Protein AF-A0A2D7DY38-F1 (afdb_monomer_lite)

Foldseek 3Di:
DDDPDDLDLVSLVVVLVVLVPDPDPVSVVVCPDPLSPDSVSSCCVPPVPPDDDDQLVNVVVVCVVQQKFFDAFDPQDVVLVVVLCVVPVDPPPRRDSVSVNVSCVVVVCRCVDDTHGDIDHD

Radius of gyration: 17.83 Å; chains: 1; bounding box: 36×28×48 Å

Sequence (122 aa):
KKKKIDVTEDNMRAFRTKILNSENKKLQSIRGLLDFSSLSNFRDLLFNYTEHTYDFIKIKELLESKKLNFIAFNEMNPNVKNSFKTHFPNENDEVKLELWDKFENIYPKTFLGMYRFWVKKN

Structure (mmCIF, N/CA/C/O backbone):
data_AF-A0A2D7DY38-F1
#
_entry.id   AF-A0A2D7DY38-F1
#
loop_
_atom_site.group_PDB
_atom_site.id
_atom_site.type_symbol
_atom_site.label_atom_id
_atom_site.label_alt_id
_atom_site.label_comp_id
_atom_site.label_asym_id
_atom_site.label_entity_id
_atom_site.label_seq_id
_atom_site.pdbx_PDB_ins_code
_atom_site.Cartn_x
_atom_site.Cartn_y
_atom_site.Cartn_z
_atom_site.occupancy
_atom_site.B_iso_or_equiv
_atom_site.auth_seq_id
_atom_site.auth_comp_id
_atom_site.auth_asym_id
_atom_site.auth_atom_id
_atom_site.pdbx_PDB_model_num
ATOM 1 N N . LYS A 1 1 ? -3.097 10.657 -25.158 1.00 34.84 1 LYS A N 1
ATOM 2 C CA . LYS A 1 1 ? -3.396 9.492 -26.034 1.00 34.84 1 LYS A CA 1
ATOM 3 C C . LYS A 1 1 ? -2.652 8.267 -25.499 1.00 34.84 1 LYS A C 1
ATOM 5 O O . LYS A 1 1 ? -1.428 8.284 -25.528 1.00 34.84 1 LYS A O 1
ATOM 10 N N . LYS A 1 2 ? -3.355 7.247 -24.979 1.00 38.19 2 LYS A N 1
ATOM 11 C CA . LYS A 1 2 ? -2.747 5.944 -24.643 1.00 38.19 2 LYS A CA 1
ATOM 12 C C . LYS A 1 2 ? -2.302 5.297 -25.960 1.00 38.19 2 LYS A C 1
ATOM 14 O O . LYS A 1 2 ? -3.149 4.998 -26.795 1.00 38.19 2 LYS A O 1
ATOM 19 N N . LYS A 1 3 ? -0.994 5.179 -26.201 1.00 48.16 3 LYS A N 1
ATOM 20 C CA . LYS A 1 3 ? -0.486 4.381 -27.324 1.00 48.16 3 LYS A CA 1
ATOM 21 C C . LYS A 1 3 ? -0.620 2.916 -26.914 1.00 48.16 3 LYS A C 1
ATOM 23 O O . LYS A 1 3 ? -0.063 2.544 -25.887 1.00 48.16 3 LYS A O 1
ATOM 28 N N . LYS A 1 4 ? -1.364 2.114 -27.681 1.00 52.12 4 LYS A N 1
ATOM 29 C CA . LYS A 1 4 ? -1.252 0.653 -27.606 1.00 52.12 4 LYS A CA 1
ATOM 30 C C . LYS A 1 4 ? 0.146 0.315 -28.112 1.00 52.12 4 LYS A C 1
ATOM 32 O O . LYS A 1 4 ? 0.435 0.518 -29.286 1.00 52.12 4 LYS A O 1
ATOM 37 N N . ILE A 1 5 ? 1.029 -0.042 -27.194 1.00 59.69 5 ILE A N 1
ATOM 38 C CA . ILE A 1 5 ? 2.339 -0.596 -27.511 1.00 59.69 5 ILE A CA 1
ATOM 39 C C . ILE A 1 5 ? 2.144 -2.102 -27.409 1.00 59.69 5 ILE A C 1
ATOM 41 O O . ILE A 1 5 ? 1.704 -2.572 -26.360 1.00 59.69 5 ILE A O 1
ATOM 45 N N . ASP A 1 6 ? 2.424 -2.839 -28.481 1.00 65.81 6 ASP A N 1
ATOM 46 C CA . ASP A 1 6 ? 2.494 -4.294 -28.386 1.00 65.81 6 ASP A CA 1
ATOM 47 C C . ASP A 1 6 ? 3.641 -4.661 -27.448 1.00 65.81 6 ASP A C 1
ATOM 49 O O . ASP A 1 6 ? 4.766 -4.176 -27.609 1.00 65.81 6 ASP A O 1
ATOM 53 N N . VAL A 1 7 ? 3.339 -5.487 -26.446 1.00 68.00 7 VAL A N 1
ATOM 54 C CA . VAL A 1 7 ? 4.257 -5.873 -25.365 1.00 68.00 7 VAL A CA 1
ATOM 55 C C . VAL A 1 7 ? 5.239 -6.936 -25.876 1.00 68.00 7 VAL A C 1
ATOM 57 O O . VAL A 1 7 ? 5.249 -8.077 -25.425 1.00 68.00 7 VAL A O 1
ATOM 60 N N . THR A 1 8 ? 6.045 -6.571 -26.873 1.00 78.00 8 THR A N 1
ATOM 61 C CA . THR A 1 8 ? 7.167 -7.371 -27.376 1.00 78.00 8 THR A CA 1
ATOM 62 C C . THR A 1 8 ? 8.459 -6.978 -26.666 1.00 78.00 8 THR A C 1
ATOM 64 O O . THR A 1 8 ? 8.594 -5.864 -26.151 1.00 78.00 8 THR A O 1
ATOM 67 N N . GLU A 1 9 ? 9.428 -7.891 -26.630 1.00 76.69 9 GLU A N 1
ATOM 68 C CA . GLU A 1 9 ? 10.724 -7.657 -25.986 1.00 76.69 9 GLU A CA 1
ATOM 69 C C . GLU A 1 9 ? 11.448 -6.421 -26.544 1.00 76.69 9 GLU A C 1
ATOM 71 O O . GLU A 1 9 ? 11.901 -5.573 -25.769 1.00 76.69 9 GLU A O 1
ATOM 76 N N . ASP A 1 10 ? 11.465 -6.250 -27.866 1.00 81.00 10 ASP A N 1
ATOM 77 C CA . ASP A 1 10 ? 12.102 -5.101 -28.518 1.00 81.00 10 ASP A CA 1
ATOM 78 C C . ASP A 1 10 ? 11.423 -3.773 -28.165 1.00 81.00 10 ASP A C 1
ATOM 80 O O . ASP A 1 10 ? 12.093 -2.784 -27.850 1.00 81.00 10 ASP A O 1
ATOM 84 N N . ASN A 1 11 ? 10.086 -3.751 -28.126 1.00 79.69 11 ASN A N 1
ATOM 85 C CA . ASN A 1 11 ? 9.328 -2.560 -27.746 1.00 79.69 11 ASN A CA 1
ATOM 86 C C . ASN A 1 11 ? 9.543 -2.195 -26.273 1.00 79.69 11 ASN A C 1
ATOM 88 O O . ASN A 1 11 ? 9.677 -1.013 -25.944 1.00 79.69 11 ASN A O 1
ATOM 92 N N . MET A 1 12 ? 9.622 -3.192 -25.385 1.00 80.31 12 MET A N 1
ATOM 93 C CA . MET A 1 12 ? 9.921 -2.979 -23.967 1.00 80.31 12 MET A CA 1
ATOM 94 C C . MET A 1 12 ? 11.336 -2.426 -23.771 1.00 80.31 12 MET A C 1
ATOM 96 O O . MET A 1 12 ? 11.513 -1.453 -23.033 1.00 80.31 12 MET A O 1
ATOM 100 N N . ARG A 1 13 ? 12.336 -2.970 -24.480 1.00 81.31 13 ARG A N 1
ATOM 101 C CA . ARG A 1 13 ? 13.720 -2.464 -24.454 1.00 81.31 13 ARG A CA 1
ATOM 102 C C . ARG A 1 13 ? 13.803 -1.027 -24.972 1.00 81.31 13 ARG A C 1
ATOM 104 O O . ARG A 1 13 ? 14.369 -0.169 -24.294 1.00 81.31 13 ARG A O 1
ATOM 111 N N . ALA A 1 14 ? 13.173 -0.726 -26.109 1.00 82.38 14 ALA A N 1
ATOM 112 C CA . ALA A 1 14 ? 13.135 0.625 -26.670 1.00 82.38 14 ALA A CA 1
ATOM 113 C C . ALA A 1 14 ? 12.445 1.630 -25.728 1.00 82.38 14 ALA A C 1
ATOM 115 O O . ALA A 1 14 ? 12.921 2.757 -25.542 1.00 82.38 14 ALA A O 1
ATOM 116 N N . PHE A 1 15 ? 11.346 1.223 -25.084 1.00 81.19 15 PHE A N 1
ATOM 117 C CA . PHE A 1 15 ? 10.638 2.058 -24.117 1.00 81.19 15 PHE A CA 1
ATOM 118 C C . PHE A 1 15 ? 11.466 2.301 -22.849 1.00 81.19 15 PHE A C 1
ATOM 120 O O . PHE A 1 15 ? 11.532 3.436 -22.372 1.00 81.19 15 PHE A O 1
ATOM 127 N N . ARG A 1 16 ? 12.171 1.279 -22.347 1.00 81.56 16 ARG A N 1
ATOM 128 C CA . ARG A 1 16 ? 13.094 1.404 -21.211 1.00 81.56 16 ARG A CA 1
ATOM 129 C C . ARG A 1 16 ? 14.223 2.394 -21.504 1.00 81.56 16 ARG A C 1
ATOM 131 O O . ARG A 1 16 ? 14.474 3.282 -20.690 1.00 81.56 16 ARG A O 1
ATOM 138 N N . THR A 1 17 ? 14.836 2.322 -22.686 1.00 82.62 17 THR A N 1
ATOM 139 C CA . THR A 1 17 ? 15.858 3.286 -23.135 1.00 82.62 17 THR A CA 1
ATOM 140 C C . THR A 1 17 ? 15.297 4.706 -23.224 1.00 82.62 17 THR A C 1
ATOM 142 O O . THR A 1 17 ? 15.936 5.669 -22.802 1.00 82.62 17 THR A O 1
ATOM 145 N N . LYS A 1 18 ? 14.054 4.858 -23.691 1.00 83.50 18 LYS A N 1
ATOM 146 C CA . LYS A 1 18 ? 13.377 6.159 -23.708 1.00 83.50 18 LYS A CA 1
ATOM 147 C C . LYS A 1 18 ? 13.139 6.715 -22.300 1.00 83.50 18 LYS A C 1
ATOM 149 O O . LYS A 1 18 ? 13.287 7.918 -22.092 1.00 83.50 18 LYS A O 1
ATOM 154 N N . ILE A 1 19 ? 12.797 5.859 -21.334 1.00 82.50 19 ILE A N 1
ATOM 155 C CA . ILE A 1 19 ? 12.674 6.250 -19.923 1.00 82.50 19 ILE A CA 1
ATOM 156 C C . ILE A 1 19 ? 14.033 6.666 -19.361 1.00 82.50 19 ILE A C 1
ATOM 158 O O . ILE A 1 19 ? 14.076 7.673 -18.659 1.00 82.50 19 ILE A O 1
ATOM 162 N N . LEU A 1 20 ? 15.122 5.959 -19.690 1.00 81.56 20 LEU A N 1
ATOM 163 C CA . LEU A 1 20 ? 16.498 6.281 -19.271 1.00 81.56 20 LEU A CA 1
ATOM 164 C C . LEU A 1 20 ? 17.007 7.626 -19.808 1.00 81.56 20 LEU A C 1
ATOM 166 O O . LEU A 1 20 ? 17.749 8.312 -19.111 1.00 81.56 20 LEU A O 1
ATOM 170 N N . ASN A 1 21 ? 16.554 8.035 -20.991 1.00 82.31 21 ASN A N 1
ATOM 171 C CA . ASN A 1 21 ? 16.967 9.293 -21.623 1.00 82.31 21 ASN A CA 1
ATOM 172 C C . ASN A 1 21 ? 15.992 10.458 -21.379 1.00 82.31 21 ASN A C 1
ATOM 174 O O . ASN A 1 21 ? 16.179 11.547 -21.908 1.00 82.31 21 ASN A O 1
ATOM 178 N N . SER A 1 22 ? 14.924 10.255 -20.602 1.00 81.56 22 SER A N 1
ATOM 179 C CA . SER A 1 22 ? 13.933 11.304 -20.340 1.00 81.56 22 SER A CA 1
ATOM 180 C C . SER A 1 22 ? 14.344 12.266 -19.216 1.00 81.56 22 SER A C 1
ATOM 182 O O . SER A 1 22 ? 14.791 11.854 -18.150 1.00 81.56 22 SER A O 1
ATOM 184 N N . GLU A 1 23 ? 14.084 13.558 -19.384 1.00 81.00 23 GLU A N 1
ATOM 185 C CA . GLU A 1 23 ? 14.220 14.549 -18.302 1.00 81.00 23 GLU A CA 1
ATOM 186 C C . GLU A 1 23 ? 12.960 14.663 -17.425 1.00 81.00 23 GLU A C 1
ATOM 188 O O . GLU A 1 23 ? 12.889 15.458 -16.489 1.00 81.00 23 GLU A O 1
ATOM 193 N N . ASN A 1 24 ? 11.931 13.857 -17.700 1.00 80.00 24 ASN A N 1
ATOM 194 C CA . ASN A 1 24 ? 10.689 13.902 -16.945 1.00 80.00 24 ASN A CA 1
ATOM 195 C C . ASN A 1 24 ? 10.888 13.331 -15.530 1.00 80.00 24 ASN A C 1
ATOM 197 O O . ASN A 1 24 ? 11.133 12.135 -15.371 1.00 80.00 24 ASN A O 1
ATOM 201 N N . LYS A 1 25 ? 10.687 14.164 -14.499 1.00 75.00 25 LYS A N 1
ATOM 202 C CA . LYS A 1 25 ? 10.828 13.784 -13.079 1.00 75.00 25 LYS A CA 1
ATOM 203 C C . LYS A 1 25 ? 10.025 12.534 -12.683 1.00 75.00 25 LYS A C 1
ATOM 205 O O . LYS A 1 25 ? 10.520 11.727 -11.903 1.00 75.00 25 LYS A O 1
ATOM 210 N N . LYS A 1 26 ? 8.826 12.328 -13.248 1.00 72.06 26 LYS A N 1
ATOM 211 C CA . LYS A 1 26 ? 8.006 11.124 -12.992 1.00 72.06 26 LYS A CA 1
ATOM 212 C C . LYS A 1 26 ? 8.613 9.865 -13.616 1.00 72.06 26 LYS A C 1
ATOM 214 O O . LYS A 1 26 ? 8.506 8.783 -13.055 1.00 72.06 26 LYS A O 1
ATOM 219 N N . LEU A 1 27 ? 9.257 9.992 -14.775 1.00 74.81 27 LEU A N 1
ATOM 220 C CA . LEU A 1 27 ? 9.954 8.873 -15.417 1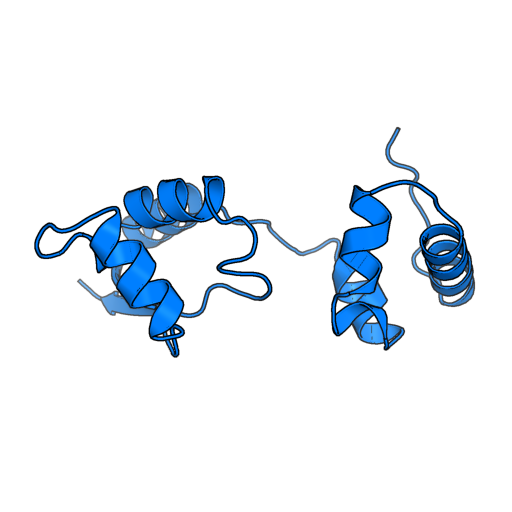.00 74.81 27 LEU A CA 1
ATOM 221 C C . LEU A 1 27 ? 11.296 8.585 -14.736 1.00 74.81 27 LEU A C 1
ATOM 223 O O . LEU A 1 27 ? 11.710 7.433 -14.664 1.00 74.81 27 LEU A O 1
ATOM 227 N N . GLN A 1 28 ? 11.946 9.608 -14.181 1.00 77.00 28 GLN A N 1
ATOM 228 C CA . GLN A 1 28 ? 13.157 9.442 -13.381 1.00 77.00 28 GLN A CA 1
ATOM 229 C C . GLN A 1 28 ? 12.891 8.692 -12.072 1.00 77.00 28 GLN A C 1
ATOM 231 O O . GLN A 1 28 ? 13.685 7.824 -11.720 1.00 77.00 28 GLN A O 1
ATOM 236 N N . SER A 1 29 ? 11.763 8.935 -11.390 1.00 71.94 29 SER A N 1
ATOM 237 C CA . SER A 1 29 ? 11.410 8.176 -10.178 1.00 71.94 29 SER A CA 1
ATOM 238 C C . SER A 1 29 ? 11.204 6.681 -10.436 1.00 71.94 29 SER A C 1
ATOM 240 O O . SER A 1 29 ? 11.501 5.876 -9.561 1.00 71.94 29 SER A O 1
ATOM 242 N N . ILE A 1 30 ? 10.765 6.302 -11.642 1.00 71.38 30 ILE A N 1
ATOM 243 C CA . ILE A 1 30 ? 10.579 4.896 -12.040 1.00 71.38 30 ILE A CA 1
ATOM 244 C C . ILE A 1 30 ? 11.927 4.173 -12.187 1.00 71.38 30 ILE A C 1
ATOM 246 O O . ILE A 1 30 ? 12.014 2.981 -11.911 1.00 71.38 30 ILE A O 1
ATOM 250 N N . ARG A 1 31 ? 13.004 4.885 -12.555 1.00 74.75 31 ARG A N 1
ATOM 251 C CA . ARG A 1 31 ? 14.351 4.292 -12.692 1.00 74.75 31 ARG A CA 1
ATOM 252 C C . ARG A 1 31 ? 14.908 3.753 -11.377 1.00 74.75 31 ARG A C 1
ATOM 254 O O . ARG A 1 31 ? 15.771 2.886 -11.406 1.00 74.75 31 ARG A O 1
ATOM 261 N N . GLY A 1 32 ? 14.458 4.300 -10.247 1.00 67.00 32 GLY A N 1
ATOM 262 C CA . GLY A 1 32 ? 14.894 3.888 -8.913 1.00 67.00 32 GLY A CA 1
ATOM 263 C C . GLY A 1 32 ? 14.160 2.663 -8.368 1.00 67.00 32 GLY A C 1
ATOM 264 O O . GLY A 1 32 ? 14.485 2.215 -7.272 1.00 67.00 32 GLY A O 1
ATOM 265 N N . LEU A 1 33 ? 13.165 2.137 -9.090 1.00 71.62 33 LEU A N 1
ATOM 266 C CA . LEU A 1 33 ? 12.434 0.942 -8.681 1.00 71.62 33 LEU A CA 1
ATOM 267 C C . LEU A 1 33 ? 13.260 -0.307 -8.995 1.00 71.62 33 LEU A C 1
ATOM 269 O O . LEU A 1 33 ? 13.834 -0.426 -10.079 1.00 71.62 33 LEU A O 1
ATOM 273 N N . LEU A 1 34 ? 13.277 -1.264 -8.066 1.00 65.44 34 LEU A N 1
ATOM 274 C CA . LEU A 1 34 ? 13.944 -2.558 -8.256 1.00 65.44 34 LEU A CA 1
ATOM 275 C C . LEU A 1 34 ? 13.412 -3.279 -9.504 1.00 65.44 34 LEU A C 1
ATOM 277 O O . LEU A 1 34 ? 14.185 -3.857 -10.271 1.00 65.44 34 LEU A O 1
ATOM 281 N N . ASP A 1 35 ? 12.114 -3.129 -9.767 1.00 66.19 35 ASP A N 1
ATOM 282 C CA . ASP A 1 35 ? 11.412 -3.716 -10.908 1.00 66.19 35 ASP A CA 1
ATOM 283 C C . ASP A 1 35 ? 11.808 -3.124 -12.263 1.00 66.19 35 ASP A C 1
ATOM 285 O O . ASP A 1 35 ? 11.498 -3.692 -13.307 1.00 66.19 35 ASP A O 1
ATOM 289 N N . PHE A 1 36 ? 12.561 -2.022 -12.286 1.00 73.56 36 PHE A N 1
ATOM 290 C CA . PHE A 1 36 ? 13.090 -1.474 -13.530 1.00 73.56 36 PHE A CA 1
ATOM 291 C C . PHE A 1 36 ? 14.253 -2.304 -14.091 1.00 73.56 36 PHE A C 1
ATOM 293 O O . PHE A 1 36 ? 14.606 -2.136 -15.255 1.00 73.56 36 PHE A O 1
ATOM 300 N N . SER A 1 37 ? 14.892 -3.158 -13.284 1.00 70.69 37 SER A N 1
ATOM 301 C CA . SER A 1 37 ? 16.166 -3.805 -13.623 1.00 70.69 37 SER A CA 1
ATOM 302 C C . SER A 1 37 ? 16.026 -5.009 -14.566 1.00 70.69 37 SER A C 1
ATOM 304 O O . SER A 1 37 ? 16.752 -5.075 -15.568 1.00 70.69 37 SER A O 1
ATOM 306 N N . SER A 1 38 ? 15.076 -5.912 -14.310 1.00 78.25 38 SER A N 1
ATOM 307 C CA . SER A 1 38 ? 14.786 -7.074 -15.158 1.00 78.25 38 SER A CA 1
ATOM 308 C C . SER A 1 38 ? 13.720 -6.750 -16.209 1.00 78.25 38 SER A C 1
ATOM 310 O O . SER A 1 38 ? 12.855 -5.900 -16.008 1.00 78.25 38 SER A O 1
ATOM 312 N N . LEU A 1 39 ? 13.770 -7.424 -17.363 1.00 73.81 39 LEU A N 1
ATOM 313 C CA . LEU A 1 39 ? 12.766 -7.220 -18.412 1.00 73.81 39 LEU A CA 1
ATOM 314 C C . LEU A 1 39 ? 11.386 -7.767 -17.997 1.00 73.81 39 LEU A C 1
ATOM 316 O O . LEU A 1 39 ? 10.366 -7.183 -18.353 1.00 73.81 39 LEU A O 1
ATOM 320 N N . SER A 1 40 ? 11.360 -8.855 -17.219 1.00 73.38 40 SER A N 1
ATOM 321 C CA . SER A 1 40 ? 10.133 -9.449 -16.681 1.00 73.38 40 SER A CA 1
ATOM 322 C C . SER A 1 40 ? 9.425 -8.506 -15.710 1.00 73.38 40 SER A C 1
ATOM 324 O O . SER A 1 40 ? 8.246 -8.228 -15.895 1.00 73.38 40 SER A O 1
ATOM 326 N N . ASN A 1 41 ? 10.144 -7.937 -14.739 1.00 70.25 41 ASN A N 1
ATOM 327 C CA . ASN A 1 41 ? 9.542 -7.036 -13.758 1.00 70.25 41 ASN A CA 1
ATOM 328 C C . ASN A 1 41 ? 9.197 -5.687 -14.398 1.00 70.25 41 ASN A C 1
ATOM 330 O O . ASN A 1 41 ? 8.202 -5.076 -14.033 1.00 70.25 41 ASN A O 1
ATOM 334 N N . PHE A 1 42 ? 9.957 -5.244 -15.406 1.00 74.56 42 PHE A N 1
ATOM 335 C CA . PHE A 1 42 ? 9.634 -4.034 -16.161 1.00 74.56 42 PHE A CA 1
ATOM 336 C C . PHE A 1 42 ? 8.333 -4.185 -16.960 1.00 74.56 42 PHE A C 1
ATOM 338 O O . PHE A 1 42 ? 7.542 -3.241 -17.048 1.00 74.56 42 PHE A O 1
ATOM 345 N N . ARG A 1 43 ? 8.096 -5.378 -17.525 1.00 73.88 43 ARG A N 1
ATOM 346 C CA . ARG A 1 43 ? 6.812 -5.731 -18.133 1.00 73.88 43 ARG A CA 1
ATOM 347 C C . ARG A 1 43 ? 5.694 -5.652 -17.099 1.00 73.88 43 ARG A C 1
ATOM 349 O O . ARG A 1 43 ? 4.681 -5.017 -17.368 1.00 73.88 43 ARG A O 1
ATOM 356 N N . ASP A 1 44 ? 5.892 -6.259 -15.936 1.00 69.50 44 ASP A N 1
ATOM 357 C CA . ASP A 1 44 ? 4.868 -6.307 -14.894 1.00 69.50 44 ASP A CA 1
ATOM 358 C C . ASP A 1 44 ? 4.603 -4.908 -14.290 1.00 69.50 44 ASP A C 1
ATOM 360 O O . ASP A 1 44 ? 3.463 -4.563 -14.019 1.00 69.50 44 ASP A O 1
ATOM 364 N N . LEU A 1 45 ? 5.613 -4.041 -14.202 1.00 72.31 45 LEU A N 1
ATOM 365 C CA . LEU A 1 45 ? 5.494 -2.670 -13.691 1.00 72.31 45 LEU A CA 1
ATOM 366 C C . LEU A 1 45 ? 4.721 -1.719 -14.622 1.00 72.31 45 LEU A C 1
ATOM 368 O O . LEU A 1 45 ? 4.064 -0.789 -14.158 1.00 72.31 45 LEU A O 1
ATOM 372 N N . LEU A 1 46 ? 4.868 -1.864 -15.945 1.00 71.38 46 LEU A N 1
ATOM 373 C CA . LEU A 1 46 ? 4.381 -0.863 -16.914 1.00 71.38 46 LEU A CA 1
ATOM 374 C C . LEU A 1 46 ? 3.354 -1.389 -17.913 1.00 71.38 46 LEU A C 1
ATOM 376 O O . LEU A 1 46 ? 2.664 -0.596 -18.558 1.00 71.38 46 LEU A O 1
ATOM 380 N N . PHE A 1 47 ? 3.267 -2.705 -18.068 1.00 67.69 47 PHE A N 1
ATOM 381 C CA . PHE A 1 47 ? 2.464 -3.361 -19.095 1.00 67.69 47 PHE A CA 1
ATOM 382 C C . PHE A 1 47 ? 1.552 -4.453 -18.523 1.00 67.69 47 PHE A C 1
ATOM 384 O O . PHE A 1 47 ? 0.969 -5.216 -19.297 1.00 67.69 47 PHE A O 1
ATOM 391 N N . ASN A 1 48 ? 1.377 -4.523 -17.198 1.00 62.12 48 ASN A N 1
ATOM 392 C CA . ASN A 1 48 ? 0.437 -5.452 -16.583 1.00 62.12 48 ASN A CA 1
ATOM 393 C C . ASN A 1 48 ? -1.007 -4.993 -16.818 1.00 62.12 48 ASN A C 1
ATOM 395 O O . ASN A 1 48 ? -1.600 -4.226 -16.065 1.00 62.12 48 ASN A O 1
ATOM 399 N N . TYR A 1 49 ? -1.576 -5.473 -17.921 1.00 55.94 49 TYR A N 1
ATOM 400 C CA . TYR A 1 49 ? -2.946 -5.187 -18.343 1.00 55.94 49 TYR A CA 1
ATOM 401 C C . TYR A 1 49 ? -4.006 -5.665 -17.331 1.00 55.94 49 TYR A C 1
ATOM 403 O O . TYR A 1 49 ? -5.132 -5.172 -17.350 1.00 55.94 49 TYR A O 1
ATOM 411 N N . THR A 1 50 ? -3.650 -6.606 -16.452 1.00 52.06 50 THR A N 1
ATOM 412 C CA . THR A 1 50 ? -4.544 -7.202 -15.447 1.00 52.06 50 THR A CA 1
ATOM 413 C C . THR A 1 50 ? -4.414 -6.591 -14.054 1.00 52.06 50 THR A C 1
ATOM 415 O O . THR A 1 50 ? -5.139 -6.991 -13.144 1.00 52.06 50 THR A O 1
ATOM 418 N N . GLU A 1 51 ? -3.510 -5.630 -13.859 1.00 57.16 51 GLU A N 1
ATOM 419 C CA . GLU A 1 51 ? -3.333 -4.997 -12.558 1.00 57.16 51 GLU A CA 1
ATOM 420 C C . GLU A 1 51 ? -4.500 -4.048 -12.262 1.00 57.16 51 GLU A C 1
ATOM 422 O O . GLU A 1 51 ? -4.635 -2.958 -12.824 1.00 57.16 51 GLU A O 1
ATOM 427 N N . HIS A 1 52 ? -5.380 -4.482 -11.364 1.00 59.62 52 HIS A N 1
ATOM 428 C CA . HIS A 1 52 ? -6.384 -3.612 -10.780 1.00 59.62 52 HIS A CA 1
ATOM 429 C C . HIS A 1 52 ? -5.707 -2.757 -9.712 1.00 59.62 52 HIS A C 1
ATOM 431 O O . HIS A 1 52 ? -5.353 -3.251 -8.644 1.00 59.62 52 HIS A O 1
ATOM 437 N N . THR A 1 53 ? -5.534 -1.467 -9.989 1.00 63.56 53 THR A N 1
ATOM 438 C CA . THR A 1 53 ? -5.072 -0.512 -8.979 1.00 63.56 53 THR A CA 1
ATOM 439 C C . THR A 1 53 ? -6.183 -0.318 -7.949 1.00 63.56 53 THR A C 1
ATOM 441 O O . THR A 1 53 ? -7.181 0.370 -8.210 1.00 63.56 53 THR A O 1
ATOM 444 N N . TYR A 1 54 ? -6.031 -0.969 -6.801 1.00 64.44 54 TYR A N 1
ATOM 445 C CA . TYR A 1 54 ? -6.882 -0.753 -5.642 1.00 64.44 54 TYR A CA 1
ATOM 446 C C . TYR A 1 54 ? -6.361 0.449 -4.860 1.00 64.44 54 TYR A C 1
ATOM 448 O O . TYR A 1 54 ? -5.171 0.536 -4.585 1.00 64.44 54 TYR A O 1
ATOM 456 N N . ASP A 1 55 ? -7.261 1.364 -4.521 1.00 73.25 55 ASP A N 1
ATOM 457 C CA . ASP A 1 55 ? -7.035 2.345 -3.464 1.00 73.25 55 ASP A CA 1
ATOM 458 C C . ASP A 1 55 ? -7.566 1.766 -2.142 1.00 73.25 55 ASP A C 1
ATOM 460 O O . ASP A 1 55 ? -8.316 0.779 -2.126 1.00 73.25 55 ASP A O 1
ATOM 464 N N . PHE A 1 56 ? -7.169 2.354 -1.015 1.00 82.19 56 PHE A N 1
ATOM 465 C CA . PHE A 1 56 ? -7.585 1.871 0.302 1.00 82.19 56 PHE A CA 1
ATOM 466 C C . PHE A 1 56 ? -9.104 1.909 0.507 1.00 82.19 56 PHE A C 1
ATOM 468 O O . PHE A 1 56 ? -9.642 1.080 1.243 1.00 82.19 56 PHE A O 1
ATOM 475 N N . ILE A 1 57 ? -9.803 2.812 -0.186 1.00 82.50 57 ILE A N 1
ATOM 476 C CA . ILE A 1 57 ? -11.265 2.899 -0.171 1.00 82.50 57 ILE A CA 1
AT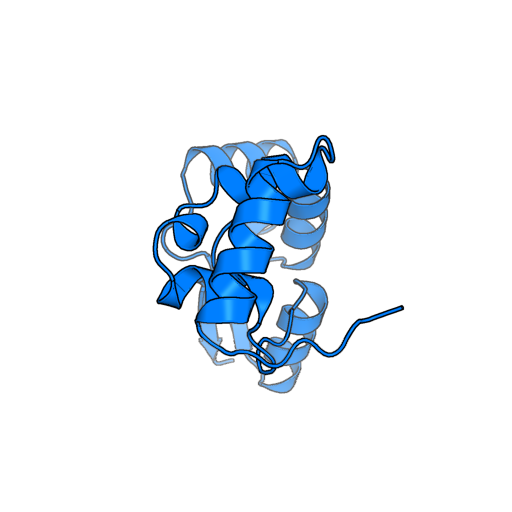OM 477 C C . ILE A 1 57 ? -11.895 1.667 -0.830 1.00 82.50 57 ILE A C 1
ATOM 479 O O . ILE A 1 57 ? -12.735 1.014 -0.216 1.00 82.50 57 ILE A O 1
ATOM 483 N N . LYS A 1 58 ? -11.436 1.262 -2.017 1.00 84.44 58 LYS A N 1
ATOM 484 C CA . LYS A 1 58 ? -11.893 0.026 -2.672 1.00 84.44 58 LYS A CA 1
ATOM 485 C C . LYS A 1 58 ? -11.541 -1.216 -1.866 1.00 84.44 58 LYS A C 1
ATOM 487 O O . LYS A 1 58 ? -12.321 -2.166 -1.850 1.00 84.44 58 LYS A O 1
ATOM 492 N N . ILE A 1 59 ? -10.380 -1.235 -1.202 1.00 86.75 59 ILE A N 1
ATOM 493 C CA . ILE A 1 59 ? -10.025 -2.338 -0.294 1.00 86.75 59 ILE A CA 1
ATOM 494 C C . ILE A 1 59 ? -11.049 -2.405 0.838 1.00 86.75 59 ILE A C 1
ATOM 496 O O . ILE A 1 59 ? -11.566 -3.484 1.117 1.00 86.75 59 ILE A O 1
ATOM 500 N N . LYS A 1 60 ? -11.393 -1.267 1.449 1.00 87.94 60 LYS A N 1
ATOM 501 C CA . LYS A 1 60 ? -12.414 -1.203 2.496 1.00 87.94 60 LYS A CA 1
ATOM 502 C C . LYS A 1 60 ? -13.764 -1.738 2.005 1.00 87.94 60 LYS A C 1
ATOM 504 O O . LYS A 1 60 ? -14.300 -2.654 2.625 1.00 87.94 60 LYS A O 1
ATOM 509 N N . GLU A 1 61 ? -14.271 -1.238 0.880 1.00 88.31 61 GLU A N 1
ATOM 510 C CA . GLU A 1 61 ? -15.546 -1.688 0.294 1.00 88.31 61 GLU A CA 1
ATOM 511 C C . GLU A 1 61 ? -15.542 -3.196 -0.005 1.00 88.31 61 GLU A C 1
ATOM 513 O O . GLU A 1 61 ? -16.512 -3.910 0.270 1.00 88.31 61 GLU A O 1
ATOM 518 N N . LEU A 1 62 ? -14.425 -3.715 -0.528 1.00 89.12 62 LEU A N 1
ATOM 519 C CA . LEU A 1 62 ? -14.261 -5.140 -0.796 1.00 89.12 62 LEU A CA 1
ATOM 520 C C . LEU A 1 62 ? -14.329 -5.962 0.496 1.00 89.12 62 LEU A C 1
ATOM 522 O O . LEU A 1 62 ? -15.032 -6.975 0.532 1.00 89.12 62 LEU A O 1
ATOM 526 N N . LEU A 1 63 ? -13.635 -5.537 1.553 1.00 90.12 63 LEU A N 1
ATOM 527 C CA . LEU A 1 63 ? -13.651 -6.225 2.844 1.00 90.12 63 LEU A CA 1
ATOM 528 C C . LEU A 1 63 ? -15.048 -6.214 3.474 1.00 90.12 63 LEU A C 1
ATOM 530 O O . LEU A 1 63 ? -15.528 -7.268 3.901 1.00 90.12 63 LEU A O 1
ATOM 534 N N . GLU A 1 64 ? -15.740 -5.075 3.435 1.00 89.19 64 GLU A N 1
ATOM 535 C CA . GLU A 1 64 ? -17.121 -4.944 3.913 1.00 89.19 64 GLU A CA 1
ATOM 536 C C . GLU A 1 64 ? -18.072 -5.874 3.146 1.00 89.19 64 GLU A C 1
ATOM 538 O O . GLU A 1 64 ? -18.834 -6.626 3.762 1.00 89.19 64 GLU A O 1
ATOM 543 N N . SER A 1 65 ? -17.959 -5.930 1.811 1.00 91.94 65 SER A N 1
ATOM 544 C CA . SER A 1 65 ? -18.769 -6.830 0.970 1.00 91.94 65 SER A CA 1
ATOM 545 C C . SER A 1 65 ? -18.573 -8.314 1.314 1.00 91.94 65 SER A C 1
ATOM 547 O O . SER A 1 65 ? -19.473 -9.137 1.123 1.00 91.94 65 SER A O 1
ATOM 549 N N . LYS A 1 66 ? -17.395 -8.666 1.842 1.00 90.38 66 LYS A N 1
ATOM 550 C CA . LYS A 1 66 ? -17.027 -10.027 2.247 1.00 90.38 66 LYS A CA 1
ATOM 551 C C . LYS A 1 66 ? -17.212 -10.286 3.743 1.00 90.38 66 LYS A C 1
ATOM 553 O O . LYS A 1 66 ? -16.926 -11.401 4.179 1.00 90.38 66 LYS A O 1
ATOM 558 N N . LYS A 1 67 ? -17.723 -9.315 4.513 1.00 90.62 67 LYS A N 1
ATOM 559 C CA . LYS A 1 67 ? -17.846 -9.379 5.983 1.00 90.62 67 LYS A CA 1
ATOM 560 C C . LYS A 1 67 ? -16.508 -9.716 6.656 1.00 90.62 67 LYS A C 1
ATOM 562 O O . LYS A 1 67 ? -16.438 -10.563 7.549 1.00 90.62 67 LYS A O 1
ATOM 567 N N . LEU A 1 68 ? -15.440 -9.089 6.174 1.00 92.50 68 LEU A N 1
ATOM 568 C CA . LEU A 1 68 ? -14.093 -9.210 6.715 1.00 92.50 68 LEU A CA 1
ATOM 569 C C . LEU A 1 68 ? -13.715 -7.906 7.412 1.00 92.50 68 LEU A C 1
ATOM 571 O O . LEU A 1 68 ? -13.930 -6.826 6.867 1.00 92.50 68 LEU A O 1
ATOM 575 N N . ASN A 1 69 ? -13.096 -8.013 8.583 1.00 89.50 69 ASN A N 1
ATOM 576 C CA . ASN A 1 69 ? -12.529 -6.871 9.285 1.00 89.50 69 ASN A CA 1
ATOM 577 C C . ASN A 1 69 ? -11.027 -6.796 9.025 1.00 89.50 69 ASN A C 1
ATOM 579 O O . ASN A 1 69 ? -10.307 -7.785 9.187 1.00 89.50 69 ASN A O 1
ATOM 583 N N . PHE A 1 70 ? -10.547 -5.614 8.654 1.00 91.62 70 PHE A N 1
ATOM 584 C CA . PHE A 1 70 ? -9.119 -5.331 8.596 1.00 91.62 70 PHE A CA 1
ATOM 585 C C . PHE A 1 70 ? -8.507 -5.383 10.006 1.00 91.62 70 PHE A C 1
ATOM 587 O O . PHE A 1 70 ? -9.099 -4.871 10.955 1.00 91.62 70 PHE A O 1
ATOM 594 N N . ILE A 1 71 ? -7.334 -6.010 10.144 1.00 89.31 71 ILE A N 1
ATOM 595 C CA . ILE A 1 71 ? -6.614 -6.109 11.423 1.00 89.31 71 ILE A CA 1
ATOM 596 C C . ILE A 1 71 ? -5.390 -5.194 11.412 1.00 89.31 71 ILE A C 1
ATOM 598 O O . ILE A 1 71 ? -5.289 -4.285 12.225 1.00 89.31 71 ILE A O 1
ATOM 602 N N . ALA A 1 72 ? -4.429 -5.471 10.531 1.00 87.88 72 ALA A N 1
ATOM 603 C CA . ALA A 1 72 ? -3.161 -4.753 10.464 1.00 87.88 72 ALA A CA 1
ATOM 604 C C . ALA A 1 72 ? -2.408 -5.108 9.180 1.00 87.88 72 ALA A C 1
ATOM 606 O O . ALA A 1 72 ? -2.587 -6.192 8.621 1.00 87.88 72 ALA A O 1
ATOM 607 N N . PHE A 1 73 ? -1.495 -4.236 8.755 1.00 88.25 73 PHE A N 1
ATOM 608 C CA . PHE A 1 73 ? -0.535 -4.572 7.707 1.00 88.25 73 PHE A CA 1
ATOM 609 C C . PHE A 1 73 ? 0.494 -5.594 8.192 1.00 88.25 73 PHE A C 1
ATOM 611 O O . PHE A 1 73 ? 0.995 -5.513 9.316 1.00 88.25 73 PHE A O 1
ATOM 618 N N . ASN A 1 74 ? 0.823 -6.543 7.320 1.00 82.12 74 ASN A N 1
ATOM 619 C CA . ASN A 1 74 ? 1.893 -7.498 7.545 1.00 82.12 74 ASN A CA 1
ATOM 620 C C . ASN A 1 74 ? 3.248 -6.821 7.303 1.00 82.12 74 ASN A C 1
ATOM 622 O O . ASN A 1 74 ? 3.387 -6.070 6.341 1.00 82.12 74 ASN A O 1
ATOM 626 N N . GLU A 1 75 ? 4.242 -7.112 8.146 1.00 78.12 75 GLU A N 1
ATOM 627 C CA . GLU A 1 75 ? 5.635 -6.661 7.959 1.00 78.12 75 GLU A CA 1
ATOM 628 C C . GLU A 1 75 ? 5.799 -5.139 7.752 1.00 78.12 75 GLU A C 1
ATOM 630 O O . GLU A 1 75 ? 6.706 -4.680 7.058 1.00 78.12 75 GLU A O 1
ATOM 635 N N . MET A 1 76 ? 4.929 -4.328 8.363 1.00 82.56 76 MET A N 1
ATOM 636 C CA . MET A 1 76 ? 5.026 -2.872 8.262 1.00 82.56 76 MET A CA 1
ATOM 637 C C . MET A 1 76 ? 6.339 -2.369 8.873 1.00 82.56 76 MET A C 1
ATOM 639 O O . MET A 1 76 ? 6.667 -2.691 10.017 1.00 82.56 76 MET A O 1
ATOM 643 N N . ASN A 1 77 ? 7.056 -1.513 8.140 1.00 84.44 77 ASN A N 1
ATOM 644 C CA . ASN A 1 77 ? 8.276 -0.886 8.638 1.00 84.44 77 ASN A CA 1
ATOM 645 C C . ASN A 1 77 ? 7.978 -0.100 9.939 1.00 84.44 77 ASN A C 1
ATOM 647 O O . ASN A 1 77 ? 7.102 0.772 9.926 1.00 84.44 77 ASN A O 1
ATOM 651 N N . PRO A 1 78 ? 8.708 -0.339 11.047 1.00 85.94 78 PRO A N 1
ATOM 652 C CA . PRO A 1 78 ? 8.489 0.366 12.312 1.00 85.94 78 PRO A CA 1
ATOM 653 C C . PRO A 1 78 ? 8.535 1.895 12.194 1.00 85.94 78 PRO A C 1
ATOM 655 O O . PRO A 1 78 ? 7.776 2.587 12.869 1.00 85.94 78 PRO A O 1
ATOM 658 N N . ASN A 1 79 ? 9.367 2.433 11.297 1.00 87.75 79 ASN A N 1
ATOM 659 C CA . ASN A 1 79 ? 9.463 3.876 11.063 1.00 87.75 79 ASN A CA 1
ATOM 660 C C . ASN A 1 79 ? 8.189 4.433 10.424 1.00 87.75 79 ASN A C 1
ATOM 662 O O . ASN A 1 79 ? 7.708 5.492 10.823 1.00 87.75 79 ASN A O 1
ATOM 666 N N . VAL A 1 80 ? 7.614 3.697 9.468 1.00 87.94 80 VAL A N 1
ATOM 667 C CA . VAL A 1 80 ? 6.323 4.045 8.860 1.00 87.94 80 VAL A CA 1
ATOM 668 C C . VAL A 1 80 ? 5.229 3.993 9.916 1.00 87.94 80 VAL A C 1
ATOM 670 O O . VAL A 1 80 ? 4.459 4.939 10.044 1.00 87.94 80 VAL A O 1
ATOM 673 N N . LYS A 1 81 ? 5.202 2.931 10.728 1.00 87.62 81 LYS A N 1
ATOM 674 C CA . LYS A 1 81 ? 4.224 2.776 11.808 1.00 87.62 81 LY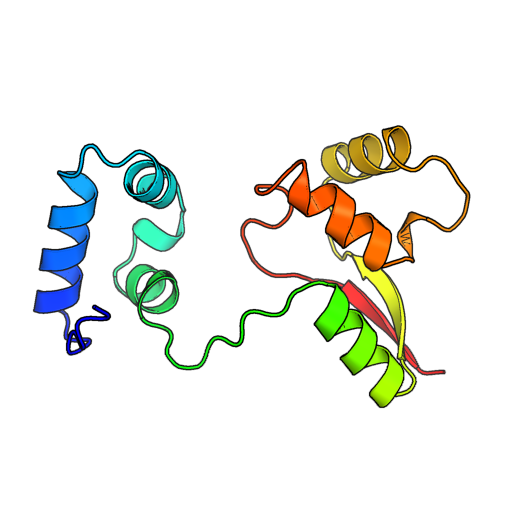S A CA 1
ATOM 675 C C . LYS A 1 81 ? 4.303 3.916 12.832 1.00 87.62 81 LYS A C 1
ATOM 677 O O . LYS A 1 81 ? 3.274 4.468 13.210 1.00 87.62 81 LYS A O 1
ATOM 682 N N . ASN A 1 82 ? 5.504 4.309 13.252 1.00 89.25 82 ASN A N 1
ATOM 683 C CA . ASN A 1 82 ? 5.689 5.436 14.171 1.00 89.25 82 ASN A CA 1
ATOM 684 C C . ASN A 1 82 ? 5.296 6.777 13.538 1.00 89.25 82 ASN A C 1
ATOM 686 O O . ASN A 1 82 ? 4.659 7.605 14.191 1.00 89.25 82 ASN A O 1
ATOM 690 N N . SER A 1 83 ? 5.633 6.982 12.262 1.00 90.62 83 SER A N 1
ATOM 691 C CA . SER A 1 83 ? 5.211 8.172 11.522 1.00 90.62 83 SER A CA 1
ATOM 692 C C . SER A 1 83 ? 3.687 8.245 11.409 1.00 90.62 83 SER A C 1
ATOM 694 O O . SER A 1 83 ? 3.108 9.295 11.684 1.00 90.62 83 SER A O 1
ATOM 696 N N . PHE A 1 84 ? 3.026 7.123 11.118 1.00 91.12 84 PHE A N 1
ATOM 697 C CA . PHE A 1 84 ? 1.569 7.025 11.094 1.00 91.12 84 PHE A CA 1
ATOM 698 C C . PHE A 1 84 ? 0.959 7.405 12.447 1.00 91.12 84 PHE A C 1
ATOM 700 O O . PHE A 1 84 ? 0.112 8.292 12.496 1.00 91.12 84 PHE A O 1
ATOM 707 N N . LYS A 1 85 ? 1.454 6.832 13.553 1.00 90.06 85 LYS A N 1
ATOM 708 C CA . LYS A 1 85 ? 0.997 7.169 14.915 1.00 90.06 85 LYS A CA 1
ATOM 709 C C . LYS A 1 85 ? 1.181 8.640 15.280 1.00 90.06 85 LYS A C 1
ATOM 711 O O . LYS A 1 85 ? 0.414 9.177 16.068 1.00 90.06 85 LYS A O 1
ATOM 716 N N . THR A 1 86 ? 2.198 9.292 14.721 1.00 90.50 86 THR A N 1
ATOM 717 C CA . THR A 1 86 ? 2.425 10.728 14.937 1.00 90.50 86 THR A CA 1
ATOM 718 C C . THR A 1 86 ? 1.358 11.575 14.235 1.00 90.50 86 THR A C 1
ATOM 720 O O . THR A 1 86 ? 0.977 12.619 14.751 1.00 90.50 86 THR A O 1
ATOM 723 N N . HIS A 1 87 ? 0.848 11.123 13.084 1.00 91.38 87 HIS A N 1
ATOM 724 C CA . HIS A 1 87 ? -0.233 11.800 12.357 1.00 91.38 87 HIS A CA 1
ATOM 725 C C . HIS A 1 87 ? -1.623 11.444 12.905 1.00 91.38 87 HIS A C 1
ATOM 727 O O . HIS A 1 87 ? -2.516 12.289 12.916 1.00 91.38 87 HIS A O 1
ATOM 733 N N . PHE A 1 88 ? -1.798 10.204 13.365 1.00 91.00 88 PHE A N 1
ATOM 734 C CA . PHE A 1 88 ? -3.058 9.648 13.852 1.00 91.00 88 PHE A CA 1
ATOM 735 C C . PHE A 1 88 ? -2.826 8.948 15.202 1.00 91.00 88 PHE A C 1
ATOM 737 O O . PHE A 1 88 ? -2.519 7.753 15.236 1.00 91.00 88 PHE A O 1
ATOM 744 N N . PRO A 1 89 ? -2.902 9.694 16.320 1.00 90.50 89 PRO A N 1
ATOM 745 C CA . PRO A 1 89 ? -2.484 9.195 17.627 1.00 90.50 89 PRO A CA 1
ATOM 746 C C . PRO A 1 89 ? -3.569 8.416 18.380 1.00 90.50 89 PRO A C 1
ATOM 748 O O . PRO A 1 89 ? -3.290 7.930 19.476 1.00 90.50 89 PRO A O 1
ATOM 751 N N . ASN A 1 90 ? -4.799 8.313 17.860 1.00 90.81 90 ASN A N 1
ATOM 752 C CA . ASN A 1 90 ? -5.870 7.678 18.623 1.00 90.81 90 ASN A CA 1
ATOM 753 C C . ASN A 1 90 ? -5.727 6.156 18.628 1.00 90.81 90 ASN A C 1
ATOM 755 O O . ASN A 1 90 ? -5.199 5.526 17.706 1.00 90.81 90 ASN A O 1
ATOM 759 N N . GLU A 1 91 ? -6.278 5.550 19.672 1.00 81.75 91 GLU A N 1
ATOM 760 C CA . GLU A 1 91 ? -6.396 4.104 19.757 1.00 81.75 91 GLU A CA 1
ATOM 761 C C . GLU A 1 91 ? -7.246 3.571 18.591 1.00 81.75 91 GLU A C 1
ATOM 763 O O . GLU A 1 91 ? -8.276 4.146 18.231 1.00 81.75 91 GLU A O 1
ATOM 768 N N . ASN A 1 92 ? -6.808 2.462 17.991 1.00 85.12 92 ASN A N 1
ATOM 769 C CA . ASN A 1 92 ? -7.440 1.824 16.831 1.00 85.12 92 ASN A CA 1
ATOM 770 C C . ASN A 1 92 ? -7.403 2.629 15.518 1.00 85.12 92 ASN A C 1
ATOM 772 O O . ASN A 1 92 ? -8.020 2.215 14.539 1.00 85.12 92 ASN A O 1
ATOM 776 N N . ASP A 1 93 ? -6.656 3.730 15.423 1.00 88.62 93 ASP A N 1
ATOM 777 C CA . ASP A 1 93 ? -6.485 4.408 14.129 1.00 88.62 93 ASP A CA 1
ATOM 778 C C . ASP A 1 93 ? -5.731 3.528 13.115 1.00 88.62 93 ASP A C 1
ATOM 780 O O . ASP A 1 93 ? -6.011 3.574 11.919 1.00 88.62 93 ASP A O 1
ATOM 784 N N . GLU A 1 94 ? -4.862 2.629 13.591 1.00 86.44 94 GLU A N 1
ATOM 785 C CA . GLU A 1 94 ? -4.145 1.668 12.743 1.00 86.44 94 GLU A CA 1
ATOM 786 C C . GLU A 1 94 ? -5.060 0.686 11.998 1.00 86.44 94 GLU A C 1
ATOM 788 O O . GLU A 1 94 ? -4.637 0.159 10.969 1.00 86.44 94 GLU A O 1
ATOM 793 N N . VAL A 1 95 ? -6.286 0.433 12.479 1.00 88.81 95 VAL A N 1
ATOM 794 C CA . VAL A 1 95 ? -7.219 -0.507 11.827 1.00 88.81 95 VAL A CA 1
ATOM 795 C C . VAL A 1 95 ? -8.151 0.173 10.817 1.00 88.81 95 VAL A C 1
ATOM 797 O O . VAL A 1 95 ? -8.908 -0.500 10.119 1.00 88.81 95 VAL A O 1
ATOM 800 N N . LYS A 1 96 ? -8.107 1.508 10.723 1.00 89.69 96 LYS A N 1
ATOM 801 C CA . LYS A 1 96 ? -8.954 2.300 9.822 1.00 89.69 96 LYS A CA 1
ATOM 802 C C . LYS A 1 96 ? -8.235 2.538 8.498 1.00 89.69 96 LYS A C 1
ATOM 804 O O . LYS A 1 96 ? -7.293 3.329 8.423 1.00 89.69 96 LYS A O 1
ATOM 809 N N . LEU A 1 97 ? -8.691 1.876 7.438 1.00 89.06 97 LEU A N 1
ATOM 810 C CA . LEU A 1 97 ? -8.102 1.997 6.099 1.00 89.06 97 LEU A CA 1
ATOM 811 C C . LEU A 1 97 ? -8.172 3.429 5.539 1.00 89.06 97 LEU A C 1
ATOM 813 O O . LEU A 1 97 ? -7.286 3.838 4.798 1.00 89.06 97 LEU A O 1
ATOM 817 N N . GLU A 1 98 ? -9.159 4.231 5.942 1.00 89.69 98 GLU A N 1
ATOM 818 C CA . GLU A 1 98 ? -9.307 5.624 5.499 1.00 89.69 98 GLU A CA 1
ATOM 819 C C . GLU A 1 98 ? -8.201 6.538 6.036 1.00 89.69 98 GLU A C 1
ATOM 821 O O . GLU A 1 98 ? -7.892 7.569 5.437 1.00 89.69 98 GLU A O 1
ATOM 826 N N . LEU A 1 99 ? -7.609 6.193 7.182 1.00 90.19 99 LEU A N 1
ATOM 827 C CA . LEU A 1 99 ? -6.477 6.939 7.727 1.00 90.19 99 LEU A CA 1
ATOM 828 C C . LEU A 1 99 ? -5.185 6.576 6.998 1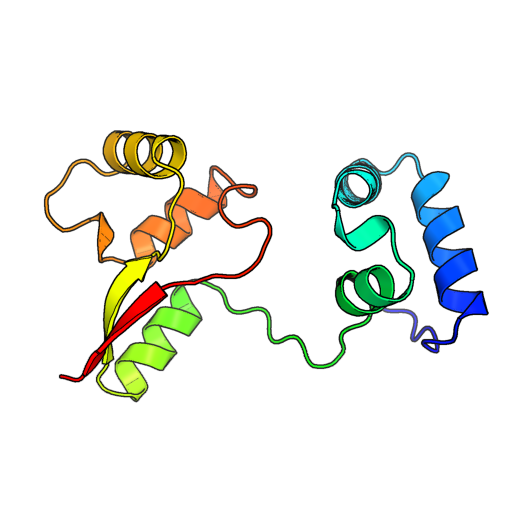.00 90.19 99 LEU A C 1
ATOM 830 O O . LEU A 1 99 ? -4.362 7.454 6.742 1.00 90.19 99 LEU A O 1
ATOM 834 N N . TRP A 1 100 ? -5.039 5.314 6.592 1.00 89.38 100 TRP A N 1
ATOM 835 C CA . TRP A 1 100 ? -3.939 4.880 5.732 1.00 89.38 100 TRP A CA 1
ATOM 836 C C . TRP A 1 100 ? -4.011 5.499 4.335 1.00 89.38 100 TRP A C 1
ATOM 838 O O . TRP A 1 100 ? -2.973 5.908 3.822 1.00 89.38 100 TRP A O 1
ATOM 848 N N . ASP A 1 101 ? -5.213 5.689 3.783 1.00 88.06 101 ASP A N 1
ATOM 849 C CA . ASP A 1 101 ? -5.428 6.450 2.544 1.00 88.06 101 ASP A CA 1
ATOM 850 C C . ASP A 1 101 ? -4.913 7.890 2.653 1.00 88.06 101 ASP A C 1
ATOM 852 O O . ASP A 1 101 ? -4.122 8.365 1.835 1.00 88.06 101 ASP A O 1
ATOM 856 N N . LYS A 1 102 ? -5.282 8.585 3.734 1.00 88.19 102 LYS A N 1
ATOM 857 C CA . LYS A 1 102 ? -4.783 9.940 4.005 1.00 88.19 102 LYS A CA 1
ATOM 858 C C . LYS A 1 102 ? -3.268 9.960 4.196 1.00 88.19 102 LYS A C 1
ATOM 860 O O . LYS A 1 102 ? -2.610 10.870 3.697 1.00 88.19 102 LYS A O 1
ATOM 865 N N . PHE A 1 103 ? -2.716 8.973 4.898 1.00 89.62 103 PHE A N 1
ATOM 866 C CA . PHE A 1 103 ? -1.278 8.872 5.126 1.00 89.62 103 PHE A CA 1
ATOM 867 C C . PHE A 1 103 ? -0.501 8.642 3.825 1.00 89.62 103 PHE A C 1
ATOM 869 O O . PHE A 1 103 ? 0.509 9.303 3.594 1.00 89.62 103 PHE A O 1
ATOM 876 N N . GLU A 1 104 ? -0.974 7.754 2.949 1.00 87.12 104 GLU A N 1
ATOM 877 C CA . GLU A 1 104 ? -0.334 7.472 1.661 1.00 87.12 104 GLU A CA 1
ATOM 878 C C . GLU A 1 104 ? -0.383 8.675 0.715 1.00 87.12 104 GLU A C 1
ATOM 880 O O . GLU A 1 104 ? 0.597 8.952 0.025 1.00 87.12 104 GLU A O 1
ATOM 885 N N . ASN A 1 105 ? -1.461 9.462 0.749 1.00 84.69 105 ASN A N 1
ATOM 886 C CA . ASN A 1 105 ? -1.529 10.717 0.002 1.00 84.69 105 ASN A CA 1
ATOM 887 C C . ASN A 1 105 ? -0.442 11.728 0.430 1.00 84.69 105 ASN A C 1
ATOM 889 O O . ASN A 1 105 ? 0.044 12.496 -0.403 1.00 84.69 105 ASN A O 1
ATOM 893 N N . ILE A 1 106 ? -0.028 11.719 1.705 1.00 85.62 106 ILE A N 1
ATOM 894 C CA . ILE A 1 106 ? 1.073 12.554 2.224 1.00 85.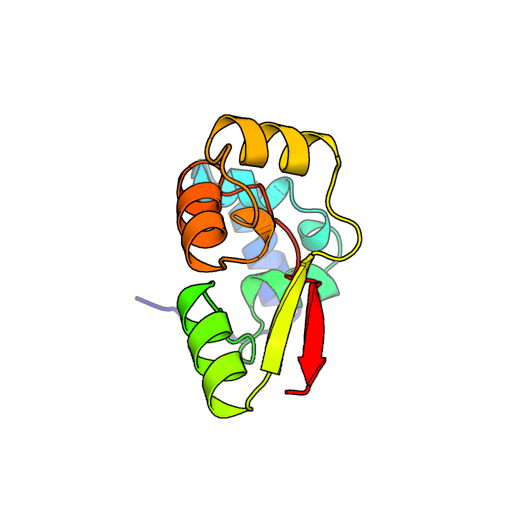62 106 ILE A CA 1
ATOM 895 C C . ILE A 1 106 ? 2.434 11.910 1.916 1.00 85.62 106 ILE A C 1
ATOM 897 O O . ILE A 1 106 ? 3.380 12.586 1.505 1.00 85.62 106 ILE A O 1
ATOM 901 N N . TYR A 1 107 ? 2.530 10.591 2.083 1.00 83.94 107 TYR A N 1
ATOM 902 C CA . TYR A 1 107 ? 3.738 9.797 1.887 1.00 83.94 107 TYR A CA 1
ATOM 903 C C . TYR A 1 107 ? 3.514 8.744 0.791 1.00 83.94 107 TYR A C 1
ATOM 905 O O . TYR A 1 107 ? 3.396 7.553 1.091 1.00 83.94 107 TYR A O 1
ATOM 913 N N . PRO A 1 108 ? 3.554 9.127 -0.499 1.00 79.31 108 PRO A N 1
ATOM 914 C CA . PRO A 1 108 ? 3.227 8.231 -1.618 1.00 79.31 108 PRO A CA 1
ATOM 915 C C . PRO A 1 108 ? 4.235 7.091 -1.812 1.00 79.31 108 PRO A C 1
ATOM 917 O O . PRO A 1 108 ? 4.053 6.221 -2.655 1.00 79.31 108 PRO A O 1
ATOM 920 N N . LYS A 1 109 ? 5.336 7.100 -1.054 1.00 77.25 109 LYS A N 1
ATOM 921 C CA . LYS A 1 109 ? 6.349 6.039 -1.048 1.00 77.25 109 LYS A CA 1
ATOM 922 C C . LYS A 1 109 ? 6.153 5.020 0.080 1.00 77.25 109 LYS A C 1
ATOM 924 O O . LYS A 1 109 ? 7.011 4.162 0.268 1.00 77.25 109 LYS A O 1
ATOM 929 N N . THR A 1 110 ? 5.069 5.127 0.846 1.00 80.75 110 THR A N 1
ATOM 930 C CA . THR A 1 110 ? 4.810 4.245 1.993 1.00 80.75 110 THR A CA 1
ATOM 931 C C . THR A 1 110 ? 4.611 2.799 1.555 1.00 80.75 110 THR A C 1
ATOM 933 O O . THR A 1 110 ? 5.198 1.897 2.147 1.00 80.75 110 THR A O 1
ATOM 936 N N . PHE A 1 111 ? 3.861 2.587 0.472 1.00 77.62 111 PHE A N 1
ATOM 937 C CA . PHE A 1 111 ? 3.549 1.265 -0.064 1.00 77.62 111 PHE A CA 1
ATOM 938 C C . PHE A 1 111 ? 4.058 1.116 -1.503 1.00 77.62 111 PHE A C 1
ATOM 940 O O . PHE A 1 111 ? 3.309 0.777 -2.406 1.00 77.62 111 PHE A O 1
ATOM 947 N N . LEU A 1 112 ? 5.358 1.345 -1.731 1.00 65.44 112 LEU A N 1
ATOM 948 C CA . LEU A 1 112 ? 5.979 1.240 -3.069 1.00 65.44 112 LEU A CA 1
ATOM 949 C C . LEU A 1 112 ? 5.864 -0.143 -3.741 1.00 65.44 112 LEU A C 1
ATOM 951 O O . LEU A 1 112 ? 6.198 -0.261 -4.915 1.00 65.44 112 LEU A O 1
ATOM 955 N N . GLY A 1 113 ? 5.462 -1.175 -2.999 1.00 70.50 113 GLY A N 1
ATOM 956 C CA . GLY A 1 113 ? 5.213 -2.517 -3.521 1.00 70.50 113 GLY A CA 1
ATOM 957 C C . GLY A 1 113 ? 3.722 -2.848 -3.530 1.00 70.50 113 GLY A C 1
ATOM 958 O O . GLY A 1 113 ? 2.930 -2.192 -4.189 1.00 70.50 113 GLY A O 1
ATOM 959 N N . MET A 1 114 ? 3.343 -3.884 -2.778 1.00 75.19 114 MET A N 1
ATOM 960 C CA . MET A 1 114 ? 1.956 -4.340 -2.645 1.00 75.19 114 MET A CA 1
ATOM 961 C C . MET A 1 114 ? 1.447 -4.147 -1.218 1.00 75.19 114 MET A C 1
ATOM 963 O O . MET A 1 114 ? 2.203 -4.323 -0.256 1.00 75.19 114 MET A O 1
ATOM 967 N N . TYR A 1 115 ? 0.144 -3.904 -1.071 1.00 83.25 115 TYR A N 1
ATOM 968 C CA . TYR A 1 115 ? -0.516 -3.981 0.227 1.00 83.25 115 TYR A CA 1
ATOM 969 C C . TYR A 1 115 ? -0.549 -5.435 0.710 1.00 83.25 115 TYR A C 1
ATOM 971 O O . TYR A 1 115 ? -1.167 -6.301 0.093 1.00 83.25 115 TYR A O 1
ATOM 979 N N . ARG A 1 116 ? 0.111 -5.706 1.837 1.00 84.31 116 ARG A N 1
ATOM 980 C CA . ARG A 1 116 ? 0.069 -7.001 2.526 1.00 84.31 116 ARG A CA 1
ATOM 981 C C . ARG A 1 116 ? -0.525 -6.789 3.906 1.00 84.31 116 ARG A C 1
ATOM 983 O O . ARG A 1 116 ? 0.016 -6.010 4.684 1.00 84.31 116 ARG A O 1
ATOM 990 N N . PHE A 1 117 ? -1.637 -7.446 4.212 1.00 90.88 117 PHE A N 1
ATOM 991 C CA . PHE A 1 117 ? -2.362 -7.230 5.461 1.00 90.88 117 PHE A CA 1
ATOM 992 C C . PHE A 1 117 ? -3.140 -8.460 5.913 1.00 90.88 117 PHE A C 1
ATOM 994 O O . PHE A 1 117 ? -3.422 -9.368 5.133 1.00 90.88 117 PHE A O 1
ATOM 1001 N N . TRP A 1 118 ? -3.486 -8.457 7.195 1.00 89.75 118 TRP A N 1
ATOM 1002 C CA . TRP A 1 118 ? -4.285 -9.478 7.847 1.00 89.75 118 TRP A CA 1
ATOM 1003 C C . TRP A 1 118 ? -5.732 -9.021 7.973 1.00 89.75 118 TRP A C 1
ATOM 1005 O O . TRP A 1 118 ? -6.018 -7.871 8.317 1.00 89.75 118 TRP A O 1
ATOM 1015 N N . VAL A 1 119 ? -6.642 -9.957 7.723 1.00 92.50 119 VAL A N 1
ATOM 1016 C CA . VAL A 1 119 ? -8.083 -9.770 7.876 1.00 92.50 119 VAL A CA 1
ATOM 1017 C C . VAL A 1 119 ? -8.643 -10.854 8.778 1.00 92.50 119 VAL A C 1
ATOM 1019 O O . VAL A 1 119 ? -8.165 -11.990 8.776 1.00 92.50 119 VAL A O 1
ATOM 1022 N N . LYS A 1 120 ? -9.674 -10.509 9.542 1.00 91.25 120 LYS A N 1
ATOM 1023 C CA . LYS A 1 120 ? -10.441 -11.453 10.346 1.00 91.25 120 LYS A CA 1
ATOM 1024 C C . LYS A 1 120 ? -11.796 -11.661 9.696 1.00 91.25 120 LYS A C 1
ATOM 1026 O O . LYS A 1 120 ? -12.429 -10.704 9.257 1.00 91.25 120 LYS A O 1
ATOM 1031 N N . LYS A 1 121 ? -12.261 -12.905 9.676 1.00 89.44 121 LYS A N 1
ATOM 1032 C CA . LYS A 1 121 ? -13.662 -13.186 9.379 1.00 89.44 121 LYS A CA 1
ATOM 1033 C C . LYS A 1 121 ? -14.533 -12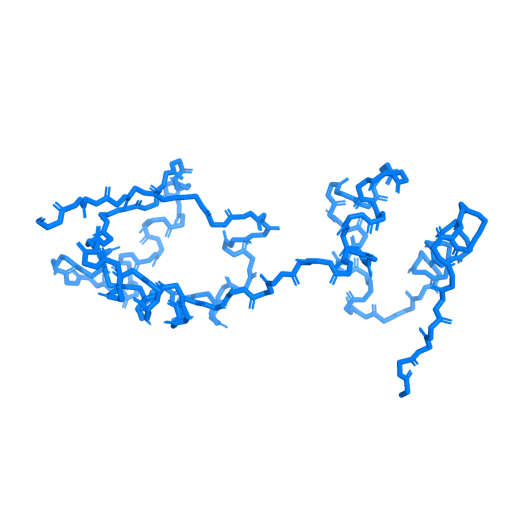.722 10.548 1.00 89.44 121 LYS A C 1
ATOM 1035 O O . LYS A 1 121 ? -14.191 -13.016 11.697 1.00 89.44 121 LYS A O 1
ATOM 1040 N N . ASN A 1 122 ? -15.615 -12.013 10.234 1.00 69.69 122 ASN A N 1
ATOM 1041 C CA . ASN A 1 122 ? -16.660 -11.693 11.208 1.00 69.69 122 ASN A CA 1
ATOM 1042 C C . ASN A 1 122 ? -17.419 -12.938 11.650 1.00 69.69 122 ASN A C 1
ATOM 1044 O O . ASN A 1 122 ? -17.679 -13.814 10.789 1.00 69.69 122 ASN A O 1
#

pLDDT: mean 79.31, std 11.46, range [34.84, 92.5]

Secondary structure (DSSP, 8-state):
--------HHHHHHHHHHHHT---HHHHHHHTSGGGSSHHHHHHHHH-TT-----HHHHHHHHHHTTEEEEEETT--HHHHHHHHHH--STTGGG-HHHHHHHHHH-TTTTSS---EEEEE-